Protein AF-A0A7S3C2H9-F1 (afdb_monomer_lite)

InterPro domains:
  IPR023296 Glycosyl hydrolase, five-bladed beta-propeller domain superfamily [G3DSA:2.115.10.20] (1-182)
  IPR023296 Glycosyl hydrolase, five-bladed beta-propeller domain superfamily [SSF75005] (16-181)

Structure (mmCIF, N/CA/C/O backbone):
data_AF-A0A7S3C2H9-F1
#
_entry.id   AF-A0A7S3C2H9-F1
#
loop_
_atom_site.group_PDB
_atom_site.id
_atom_site.type_symbol
_atom_site.label_atom_id
_atom_site.label_alt_id
_atom_site.label_comp_id
_atom_site.label_asym_id
_atom_site.label_entity_id
_atom_site.label_seq_id
_atom_site.pdbx_PDB_ins_code
_atom_site.Cartn_x
_atom_site.Cartn_y
_atom_site.Cartn_z
_atom_site.occupancy
_atom_site.B_iso_or_equiv
_atom_site.auth_seq_id
_atom_site.auth_comp_id
_atom_site.auth_asym_id
_atom_site.auth_atom_id
_atom_site.pdbx_PDB_model_num
ATOM 1 N N . TYR A 1 1 ? -14.685 -2.519 10.095 1.00 97.75 1 TYR A N 1
ATOM 2 C CA . TYR A 1 1 ? -14.028 -2.613 8.778 1.00 97.75 1 TYR A CA 1
ATOM 3 C C . TYR A 1 1 ? -13.702 -1.234 8.247 1.00 97.75 1 TYR A C 1
ATOM 5 O O . TYR A 1 1 ? -14.475 -0.309 8.484 1.00 97.75 1 TYR A O 1
ATOM 13 N N . PHE A 1 2 ? -12.581 -1.120 7.539 1.00 98.25 2 PHE A N 1
ATOM 14 C CA . PHE A 1 2 ? -12.176 0.070 6.795 1.00 98.25 2 PHE A CA 1
ATOM 15 C C . PHE A 1 2 ? -12.110 -0.291 5.312 1.00 98.25 2 PHE A C 1
ATOM 17 O O . PHE A 1 2 ? -11.617 -1.364 4.975 1.00 98.25 2 PHE A O 1
ATOM 24 N N . LEU A 1 3 ? -12.611 0.588 4.452 1.00 98.00 3 LEU A N 1
ATOM 25 C CA . LEU A 1 3 ? -12.501 0.481 3.002 1.00 98.00 3 LEU A CA 1
ATOM 26 C C . LEU A 1 3 ? -11.778 1.720 2.499 1.00 98.00 3 LEU A C 1
ATOM 28 O O . LEU A 1 3 ? -12.275 2.835 2.665 1.00 98.00 3 LEU A O 1
ATOM 32 N N . TYR A 1 4 ? -10.615 1.505 1.900 1.00 96.50 4 TYR A N 1
ATOM 33 C CA . TYR A 1 4 ? -9.820 2.536 1.253 1.00 96.50 4 TYR A CA 1
ATOM 34 C C . TYR A 1 4 ? -9.968 2.380 -0.251 1.00 96.50 4 TYR A C 1
ATOM 36 O O . TYR A 1 4 ? -9.993 1.262 -0.757 1.00 96.50 4 TYR A O 1
ATOM 44 N N . GLY A 1 5 ? -10.067 3.491 -0.964 1.00 93.50 5 GLY A N 1
ATOM 45 C CA . GLY A 1 5 ? -10.161 3.441 -2.412 1.00 93.50 5 GLY A CA 1
ATOM 46 C C . GLY A 1 5 ? -10.077 4.811 -3.044 1.00 93.50 5 GLY A C 1
ATOM 47 O O . GLY A 1 5 ? -10.133 5.843 -2.372 1.00 93.50 5 GLY A O 1
ATOM 48 N N . GLU A 1 6 ? -9.943 4.800 -4.358 1.00 90.56 6 GLU A N 1
ATOM 49 C CA . GLU A 1 6 ? -9.980 5.997 -5.181 1.00 90.56 6 GLU A CA 1
ATOM 50 C C . GLU A 1 6 ? -11.419 6.491 -5.319 1.00 90.56 6 GLU A C 1
ATOM 52 O O . GLU A 1 6 ? -12.343 5.731 -5.610 1.00 90.56 6 GLU A O 1
ATOM 57 N N . ALA A 1 7 ? -11.617 7.789 -5.117 1.00 86.56 7 ALA A N 1
ATOM 58 C CA . ALA A 1 7 ? -12.890 8.446 -5.348 1.00 86.56 7 ALA A CA 1
ATOM 59 C C . ALA A 1 7 ? -12.816 9.287 -6.619 1.00 86.56 7 ALA A C 1
ATOM 61 O O . ALA A 1 7 ? -12.300 10.405 -6.622 1.00 86.56 7 ALA A O 1
ATOM 62 N N . TYR A 1 8 ? -13.405 8.748 -7.681 1.00 78.62 8 TYR A N 1
ATOM 63 C CA . TYR A 1 8 ? -13.519 9.395 -8.989 1.00 78.62 8 TYR A CA 1
ATOM 64 C C . TYR A 1 8 ? -14.638 10.450 -9.051 1.00 78.62 8 TYR A C 1
ATOM 66 O O . TYR A 1 8 ? -14.707 11.252 -9.980 1.00 78.62 8 TYR A O 1
ATOM 74 N N . GLY A 1 9 ? -15.525 10.489 -8.049 1.00 73.12 9 GLY A N 1
ATOM 75 C CA . GLY A 1 9 ? -16.675 11.393 -8.049 1.00 73.12 9 GLY A CA 1
ATOM 76 C C . GLY A 1 9 ? -17.580 11.153 -9.262 1.00 73.12 9 GLY A C 1
ATOM 77 O O . GLY A 1 9 ? -17.841 10.011 -9.621 1.00 73.12 9 GLY A O 1
ATOM 78 N N . ASN A 1 10 ? -18.057 12.228 -9.894 1.00 68.00 10 ASN A N 1
ATOM 79 C CA . ASN A 1 10 ? -18.908 12.162 -11.090 1.00 68.00 10 ASN A CA 1
ATOM 80 C C . ASN A 1 10 ? -18.097 12.200 -12.404 1.00 68.00 10 ASN A C 1
ATOM 82 O O . ASN A 1 10 ? -18.530 12.799 -13.387 1.00 68.00 10 ASN A O 1
ATOM 86 N N . GLN A 1 11 ? -16.880 11.657 -12.398 1.00 62.62 11 GLN A N 1
ATOM 87 C CA . GLN A 1 11 ? -15.983 11.663 -13.555 1.00 62.62 11 GLN A CA 1
ATOM 88 C C . GLN A 1 11 ? -15.938 10.281 -14.200 1.00 62.62 11 GLN A C 1
ATOM 90 O O . GLN A 1 11 ? -16.176 9.265 -13.549 1.00 62.62 11 GLN A O 1
ATOM 95 N N . THR A 1 12 ? -15.619 10.238 -15.491 1.00 57.06 12 THR A N 1
ATOM 96 C CA . THR A 1 12 ? -15.328 8.983 -16.183 1.00 57.06 12 THR A CA 1
ATOM 97 C C . THR A 1 12 ? -14.054 8.354 -15.615 1.00 57.06 12 THR A C 1
ATOM 99 O O . THR A 1 12 ? -13.085 9.064 -15.352 1.00 57.06 12 THR A O 1
ATOM 102 N N . LEU A 1 13 ? -14.045 7.021 -15.466 1.00 55.50 13 LEU A N 1
ATOM 103 C CA . LEU A 1 13 ? -12.892 6.224 -14.999 1.00 55.50 13 LEU A CA 1
ATOM 104 C C . LEU A 1 13 ? -11.592 6.552 -15.756 1.00 55.50 13 LEU A C 1
ATOM 106 O O . LEU A 1 13 ? -10.507 6.490 -15.193 1.00 55.50 13 LEU A O 1
ATOM 110 N N . ALA A 1 14 ? -11.714 6.958 -17.021 1.00 52.66 14 ALA A N 1
ATOM 111 C CA . ALA A 1 14 ? -10.644 7.572 -17.785 1.00 52.66 14 ALA A CA 1
ATOM 112 C C . ALA A 1 14 ? -10.740 9.095 -17.639 1.00 52.66 14 ALA A C 1
ATOM 114 O O . ALA A 1 14 ? -11.588 9.735 -18.268 1.00 52.66 14 ALA A O 1
ATOM 115 N N . THR A 1 15 ? -9.881 9.693 -16.817 1.00 51.00 15 THR A N 1
ATOM 116 C CA . THR A 1 15 ? -9.599 11.122 -16.954 1.00 51.00 15 THR A CA 1
ATOM 117 C C . THR A 1 15 ? -8.638 11.265 -18.137 1.00 51.00 15 THR A C 1
ATOM 119 O O . THR A 1 15 ? -7.543 10.706 -18.098 1.00 51.00 15 THR A O 1
ATOM 122 N N . PRO A 1 16 ? -9.028 11.925 -19.243 1.00 47.22 16 PRO A N 1
ATOM 123 C CA . PRO A 1 16 ? -8.101 12.147 -20.339 1.00 47.22 16 PRO A CA 1
ATOM 124 C C . PRO A 1 16 ? -6.949 13.014 -19.832 1.00 47.22 16 PRO A C 1
ATOM 126 O O . PRO A 1 16 ? -7.155 14.022 -19.150 1.00 47.22 16 PRO A O 1
ATOM 129 N N . TYR A 1 17 ? -5.728 12.604 -20.160 1.00 46.59 17 TYR A N 1
ATOM 130 C CA . TYR A 1 17 ? -4.542 13.423 -19.959 1.00 46.59 17 TYR A CA 1
ATOM 131 C C . TYR A 1 17 ? -4.774 14.829 -20.564 1.00 46.59 17 TYR A C 1
ATOM 133 O O . TYR A 1 17 ? -5.248 14.907 -21.700 1.00 46.59 17 TYR A O 1
ATOM 141 N N . PRO A 1 18 ? -4.457 15.937 -19.863 1.00 51.22 18 PRO A N 1
ATOM 142 C CA . PRO A 1 18 ? -3.734 16.012 -18.597 1.00 51.22 18 PRO A CA 1
ATOM 143 C C . PRO A 1 18 ? -4.664 16.256 -17.389 1.00 51.22 18 PRO A C 1
ATOM 145 O O . PRO A 1 18 ? -4.859 17.389 -16.993 1.00 51.22 18 PRO A O 1
ATOM 148 N N . TRP A 1 19 ? -5.214 15.207 -16.767 1.00 55.84 19 TRP A N 1
ATOM 149 C CA . TRP A 1 19 ? -5.636 15.143 -15.348 1.00 55.84 19 TRP A CA 1
ATOM 150 C C . TRP A 1 19 ? -6.266 16.415 -14.722 1.00 55.84 19 TRP A C 1
ATOM 152 O O . TRP A 1 19 ? -5.815 16.900 -13.686 1.00 55.84 19 TRP A O 1
ATOM 162 N N . HIS A 1 20 ? -7.330 16.976 -15.311 1.00 51.50 20 HIS A N 1
ATOM 163 C CA . HIS A 1 20 ? -7.965 18.208 -14.791 1.00 51.50 20 HIS A CA 1
ATOM 164 C C . HIS A 1 20 ? -8.718 18.027 -13.456 1.00 51.50 20 HIS A C 1
ATOM 166 O O . HIS A 1 20 ? -9.183 19.001 -12.862 1.00 51.50 20 HIS A O 1
ATOM 172 N N . SER A 1 21 ? -8.793 16.799 -12.945 1.00 56.25 21 SER A N 1
ATOM 173 C CA . SER A 1 21 ? -9.377 16.478 -11.649 1.00 56.25 21 SER A CA 1
ATOM 174 C C . SER A 1 21 ? -8.802 15.156 -11.137 1.00 56.25 21 SER A C 1
ATOM 176 O O . SER A 1 21 ? -9.181 14.071 -11.556 1.00 56.25 21 SER A O 1
ATOM 178 N N . TRP A 1 22 ? -7.812 15.277 -10.264 1.00 67.50 22 TRP A N 1
ATOM 179 C CA . TRP A 1 22 ? -6.983 14.192 -9.750 1.00 67.50 22 TRP A CA 1
ATOM 180 C C . TRP A 1 22 ? -7.829 13.275 -8.843 1.00 67.50 22 TRP A C 1
ATOM 182 O O . TRP A 1 22 ? -8.401 13.799 -7.877 1.00 67.50 22 TRP A O 1
ATOM 192 N N . PRO A 1 23 ? -7.954 11.952 -9.099 1.00 75.75 23 PRO A N 1
ATOM 193 C CA . PRO A 1 23 ? -8.598 11.067 -8.141 1.00 75.75 23 PRO A CA 1
ATOM 194 C C . PRO A 1 23 ? -7.854 11.141 -6.807 1.00 75.75 23 PRO A C 1
ATOM 196 O O . PRO A 1 23 ? -6.623 11.144 -6.723 1.00 75.75 23 PRO A O 1
ATOM 199 N N . ARG A 1 24 ? -8.648 11.292 -5.752 1.00 86.00 24 ARG A N 1
ATOM 200 C CA . ARG A 1 24 ? -8.206 11.365 -4.360 1.00 86.00 24 ARG A CA 1
ATOM 201 C C . ARG A 1 24 ? -8.594 10.074 -3.668 1.00 86.00 24 ARG A C 1
ATOM 203 O O . ARG A 1 24 ? -9.543 9.407 -4.081 1.00 86.00 24 ARG A O 1
ATOM 210 N N . LEU A 1 25 ? -7.932 9.763 -2.563 1.00 92.56 25 LEU A N 1
ATOM 211 C CA . LEU A 1 25 ? -8.349 8.640 -1.738 1.00 92.56 25 LEU A CA 1
ATOM 212 C C . LEU A 1 25 ? -9.565 9.012 -0.887 1.00 92.56 25 LEU A C 1
ATOM 214 O O . LEU A 1 25 ? -9.740 10.160 -0.463 1.00 92.56 25 LEU A O 1
ATOM 218 N N . LYS A 1 26 ? -10.387 8.012 -0.585 1.00 95.44 26 LYS A N 1
ATOM 219 C CA . LYS A 1 26 ? -11.385 8.058 0.479 1.00 95.44 26 LYS A CA 1
ATOM 220 C C . LYS A 1 26 ? -11.247 6.850 1.379 1.00 95.44 26 LYS A C 1
ATOM 222 O O . LYS A 1 26 ? -10.845 5.773 0.945 1.00 95.44 26 LYS A O 1
ATOM 227 N N . VAL A 1 27 ? -11.618 7.055 2.635 1.00 98.19 27 VAL A N 1
ATOM 228 C CA . VAL A 1 27 ? -11.785 5.992 3.618 1.00 98.19 27 VAL A CA 1
ATOM 229 C C . VAL A 1 27 ? -13.239 5.940 4.071 1.00 98.19 27 VAL A C 1
ATOM 231 O O . VAL A 1 27 ? -13.860 6.961 4.375 1.00 98.19 27 VAL A O 1
ATOM 234 N N . TYR A 1 28 ? -13.780 4.731 4.129 1.00 98.38 28 TYR A N 1
ATOM 235 C CA . TYR A 1 28 ? -15.102 4.431 4.654 1.00 98.38 28 TYR A CA 1
ATOM 236 C C . TYR A 1 28 ? -14.979 3.445 5.809 1.00 98.38 28 TYR A C 1
ATOM 238 O O . TYR A 1 28 ? -14.083 2.604 5.826 1.00 98.38 28 TYR A O 1
ATOM 246 N N . THR A 1 29 ? -15.903 3.511 6.763 1.00 98.56 29 THR A N 1
ATOM 247 C CA . THR A 1 29 ? -16.001 2.517 7.840 1.00 98.56 29 THR A CA 1
ATOM 248 C C . THR A 1 29 ? -17.353 1.839 7.830 1.00 98.56 29 THR A C 1
ATOM 250 O O . THR A 1 29 ? -18.368 2.510 7.642 1.00 98.56 29 THR A O 1
ATOM 253 N N . SER A 1 30 ? -17.363 0.548 8.128 1.00 98.50 30 SER A N 1
ATOM 254 C CA . SER A 1 30 ? -18.572 -0.254 8.291 1.00 98.50 30 SER A CA 1
ATOM 255 C C . SER A 1 30 ? -18.381 -1.264 9.424 1.00 98.50 30 SER A C 1
ATOM 257 O O . SER A 1 30 ? -17.260 -1.725 9.662 1.00 98.50 30 SER A O 1
ATOM 259 N N . SER A 1 31 ? -19.455 -1.611 10.130 1.00 98.31 31 SER A N 1
ATOM 260 C CA . SER A 1 31 ? -19.485 -2.717 11.097 1.00 98.31 31 SER A CA 1
ATOM 261 C C . SER A 1 31 ? -19.908 -4.051 10.478 1.00 98.31 31 SER A C 1
ATOM 263 O O . SER A 1 31 ? -19.754 -5.075 11.130 1.00 98.31 31 SER A O 1
ATOM 265 N N . ASP A 1 32 ? -20.429 -4.049 9.250 1.00 98.12 32 ASP A N 1
ATOM 266 C CA . ASP A 1 32 ? -21.093 -5.198 8.618 1.00 98.12 32 ASP A CA 1
ATOM 267 C C . ASP A 1 32 ? -20.670 -5.448 7.158 1.00 98.12 32 ASP A C 1
ATOM 269 O O . ASP A 1 32 ? -21.229 -6.324 6.508 1.00 98.12 32 ASP A O 1
ATOM 273 N N . LEU A 1 33 ? -19.690 -4.692 6.644 1.00 98.06 33 LEU A N 1
ATOM 274 C CA . LEU A 1 33 ? -19.227 -4.689 5.245 1.00 98.06 33 LEU A CA 1
ATOM 275 C C . LEU A 1 33 ? -20.268 -4.225 4.208 1.00 98.06 33 LEU A C 1
ATOM 277 O O . LEU A 1 33 ? -19.979 -4.239 3.012 1.00 98.06 33 LEU A O 1
ATOM 281 N N . VAL A 1 34 ? -21.439 -3.753 4.641 1.00 97.94 34 VAL A N 1
ATOM 282 C CA . VAL A 1 34 ? -22.546 -3.348 3.760 1.00 97.94 34 VAL A CA 1
ATOM 283 C C . VAL A 1 34 ? -22.874 -1.869 3.937 1.00 97.94 34 VAL A C 1
ATOM 285 O O . VAL A 1 34 ? -22.917 -1.114 2.967 1.00 97.94 34 VAL A O 1
ATOM 288 N N . ASN A 1 35 ? -23.073 -1.429 5.177 1.00 98.12 35 ASN A N 1
ATOM 289 C CA . ASN A 1 35 ? -23.434 -0.059 5.511 1.00 98.12 35 ASN A CA 1
ATOM 290 C C . ASN A 1 35 ? -22.170 0.767 5.767 1.00 98.12 35 ASN A C 1
ATOM 292 O O . ASN A 1 35 ? -21.532 0.657 6.817 1.00 98.12 35 ASN A O 1
ATOM 296 N N . TRP A 1 36 ? -21.798 1.597 4.791 1.00 98.38 36 TRP A N 1
ATOM 297 C CA . TRP A 1 36 ? -20.549 2.358 4.795 1.00 98.38 36 TRP A CA 1
ATOM 298 C C . TRP A 1 36 ? -20.761 3.832 5.150 1.00 98.38 36 TRP A C 1
ATOM 300 O O . TRP A 1 36 ? -21.541 4.542 4.522 1.00 98.38 36 TRP A O 1
ATOM 310 N N . THR A 1 37 ? -20.000 4.320 6.130 1.00 98.44 37 THR A N 1
ATOM 311 C CA . THR A 1 37 ? -19.906 5.748 6.469 1.00 98.44 37 THR A CA 1
ATOM 312 C C . THR A 1 37 ? -18.615 6.322 5.902 1.00 98.44 37 THR A C 1
ATOM 314 O O . THR A 1 37 ? -17.533 5.862 6.269 1.00 98.44 37 THR A O 1
ATOM 317 N N . CYS A 1 38 ? -18.712 7.340 5.045 1.00 97.62 38 CYS A N 1
ATOM 318 C CA . CYS A 1 38 ? -17.545 8.069 4.546 1.00 97.62 38 CYS A CA 1
ATOM 319 C C . CYS A 1 38 ? -16.864 8.827 5.693 1.00 97.62 38 CYS A C 1
ATOM 321 O O . CYS A 1 38 ? -17.514 9.587 6.411 1.00 97.62 38 CYS A O 1
ATOM 323 N N . ARG A 1 39 ? -15.556 8.627 5.861 1.00 98.19 39 ARG A N 1
ATOM 324 C CA . ARG A 1 39 ? -14.728 9.313 6.866 1.00 98.19 39 ARG A CA 1
ATOM 325 C C . ARG A 1 39 ? -13.873 10.435 6.283 1.00 98.19 39 ARG A C 1
ATOM 327 O O . ARG A 1 39 ? -13.283 11.189 7.044 1.00 98.19 39 ARG A O 1
ATOM 334 N N . GLY A 1 40 ? -13.865 10.590 4.961 1.00 95.25 40 GLY A N 1
ATOM 335 C CA . GLY A 1 40 ? -13.168 11.673 4.275 1.00 95.25 40 GLY A CA 1
ATOM 336 C C . GLY A 1 40 ? -11.921 11.208 3.533 1.00 95.25 40 GLY A C 1
ATOM 337 O O . GLY A 1 40 ? -11.808 10.048 3.142 1.00 95.25 40 GLY A O 1
ATOM 338 N N . ASP A 1 41 ? -11.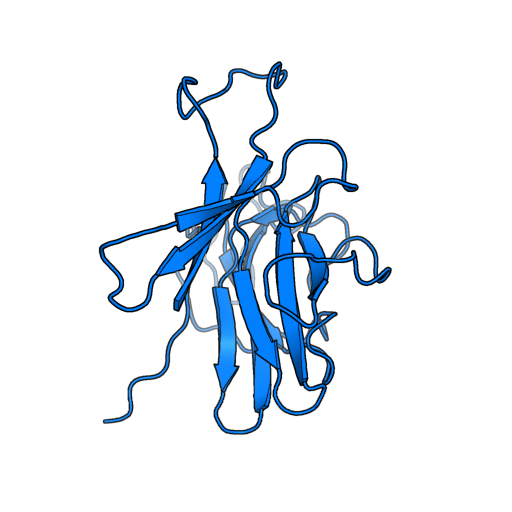040 12.166 3.258 1.00 95.19 41 ASP A N 1
ATOM 339 C CA . ASP A 1 41 ? -9.762 11.947 2.583 1.00 95.19 41 ASP A CA 1
ATOM 340 C C . ASP A 1 41 ? -8.690 11.567 3.619 1.00 95.19 41 ASP A C 1
ATOM 342 O O . ASP A 1 41 ? -8.487 12.347 4.553 1.00 95.19 41 ASP A O 1
ATOM 346 N N . PRO A 1 42 ? -8.030 10.400 3.498 1.00 97.50 42 PRO A N 1
ATOM 347 C CA . PRO A 1 42 ? -7.043 9.964 4.477 1.00 97.50 42 PRO A CA 1
ATOM 348 C C . PRO A 1 42 ? -5.697 10.698 4.386 1.00 97.50 42 PRO A C 1
ATOM 350 O O . PRO A 1 42 ? -4.941 10.667 5.355 1.00 97.50 42 PRO A O 1
ATOM 353 N N . LEU A 1 43 ? -5.382 11.357 3.263 1.00 96.06 43 LEU A N 1
ATOM 354 C CA . LEU A 1 43 ? -4.090 12.012 2.997 1.00 96.06 43 LEU A CA 1
ATOM 355 C C . LEU A 1 43 ? -4.266 13.431 2.407 1.00 96.06 43 LEU A C 1
ATOM 357 O O . LEU A 1 43 ? -3.680 13.742 1.365 1.00 96.06 43 LEU A O 1
ATOM 361 N N . PRO A 1 44 ? -5.039 14.339 3.041 1.00 93.44 44 PRO A N 1
ATOM 362 C CA . PRO A 1 44 ? -5.412 15.642 2.468 1.00 93.44 44 PRO A CA 1
ATOM 363 C C . PRO A 1 44 ? -4.224 16.580 2.196 1.00 93.44 44 PRO A C 1
ATOM 365 O O . PRO A 1 44 ? -4.356 17.533 1.434 1.00 93.44 44 PRO A O 1
ATOM 368 N N . MET A 1 45 ? -3.073 16.329 2.823 1.00 93.31 45 MET A N 1
ATOM 369 C CA . MET A 1 45 ? -1.850 17.125 2.685 1.00 93.31 45 MET A CA 1
ATOM 370 C C . MET A 1 45 ? -0.997 16.762 1.464 1.00 93.31 45 MET A C 1
ATOM 372 O O . MET A 1 45 ? -0.164 17.567 1.054 1.00 93.31 45 MET A O 1
ATOM 376 N N . VAL A 1 46 ? -1.156 15.559 0.902 1.00 90.75 46 VAL A N 1
ATOM 377 C CA . VAL A 1 46 ? -0.416 15.141 -0.297 1.00 90.75 46 VAL A CA 1
ATOM 378 C C . VAL A 1 46 ? -1.143 15.709 -1.506 1.00 90.75 46 VAL A C 1
ATOM 380 O O . VAL A 1 46 ? -2.344 15.505 -1.632 1.00 90.75 46 VAL A O 1
ATOM 383 N N . SER A 1 47 ? -0.460 16.441 -2.381 1.00 86.69 47 SER A N 1
ATOM 384 C CA . SER A 1 47 ? -1.067 17.001 -3.593 1.00 86.69 47 SER A CA 1
ATOM 385 C C . SER A 1 47 ? -1.053 16.001 -4.755 1.00 86.69 47 SER A C 1
ATOM 387 O O . SER A 1 47 ? -0.289 15.041 -4.759 1.00 86.69 47 SER A O 1
ATOM 389 N N . GLY A 1 48 ? -1.893 16.243 -5.764 1.00 83.31 48 GLY A N 1
ATOM 390 C CA . GLY A 1 48 ? -1.957 15.413 -6.967 1.00 83.31 48 GLY A CA 1
ATOM 391 C C . GLY A 1 48 ? -2.839 14.167 -6.833 1.00 83.31 48 GLY A C 1
ATOM 392 O O . GLY A 1 48 ? -3.676 14.062 -5.930 1.00 83.31 48 GLY A O 1
ATOM 393 N N . THR A 1 49 ? -2.667 13.262 -7.797 1.00 84.62 49 THR A N 1
ATOM 394 C CA . THR A 1 49 ? -3.434 12.019 -7.970 1.00 84.62 49 THR A CA 1
ATOM 395 C C . THR A 1 49 ? -2.869 10.999 -7.017 1.00 84.62 49 THR A C 1
ATOM 397 O O . THR A 1 49 ? -1.658 10.783 -6.993 1.00 84.62 49 THR A O 1
ATOM 400 N N . LEU A 1 50 ? -3.767 10.372 -6.267 1.00 88.88 50 LEU A N 1
ATOM 401 C CA . LEU A 1 50 ? -3.452 9.255 -5.401 1.00 88.88 50 LEU A CA 1
ATOM 402 C C . LEU A 1 50 ? -4.195 8.018 -5.892 1.00 88.88 50 LEU A C 1
ATOM 404 O O . LEU A 1 50 ? -5.373 8.120 -6.231 1.00 88.88 50 LEU A O 1
ATOM 408 N N . TRP A 1 51 ? -3.525 6.868 -5.909 1.00 87.88 51 TRP A N 1
ATOM 409 C CA . TRP A 1 51 ? -4.104 5.627 -6.427 1.00 87.88 51 TRP A CA 1
ATOM 410 C C . TRP A 1 51 ? -3.686 4.383 -5.637 1.00 87.88 51 TRP A C 1
ATOM 412 O O . TRP A 1 51 ? -2.701 4.403 -4.897 1.00 87.88 51 TRP A O 1
ATOM 422 N N . ILE A 1 52 ? -4.486 3.323 -5.779 1.00 89.62 52 ILE A N 1
ATOM 423 C CA . ILE A 1 52 ? -4.296 1.951 -5.289 1.00 89.62 52 ILE A CA 1
ATOM 424 C C . ILE A 1 52 ? -3.849 1.906 -3.809 1.00 89.62 52 ILE A C 1
ATOM 426 O O . ILE A 1 52 ? -2.788 1.372 -3.476 1.00 89.62 52 ILE A O 1
ATOM 430 N N . PRO A 1 53 ? -4.630 2.484 -2.871 1.00 93.75 53 PRO A N 1
ATOM 431 C CA . PRO A 1 53 ? -4.258 2.455 -1.465 1.00 93.75 53 PRO A CA 1
ATOM 432 C C . PRO A 1 53 ? -4.390 1.045 -0.887 1.00 93.75 53 PRO A C 1
ATOM 434 O O . PRO A 1 53 ? -5.458 0.437 -0.933 1.00 93.75 53 PRO A O 1
ATOM 437 N N . ASN A 1 54 ? -3.327 0.566 -0.253 1.00 95.31 54 ASN A N 1
ATOM 438 C CA . ASN A 1 54 ? -3.312 -0.690 0.488 1.00 95.31 54 ASN A CA 1
ATOM 439 C C . ASN A 1 54 ? -2.927 -0.423 1.932 1.00 95.31 54 ASN A C 1
ATOM 441 O O . ASN A 1 54 ? -1.916 0.224 2.189 1.00 95.31 54 ASN A O 1
ATOM 445 N N . VAL A 1 55 ? -3.736 -0.905 2.877 1.00 96.50 55 VAL A N 1
ATOM 446 C CA . VAL A 1 55 ? -3.567 -0.601 4.300 1.00 96.50 55 VAL A CA 1
ATOM 447 C C . VAL A 1 55 ? -3.538 -1.875 5.124 1.00 96.50 55 VAL A C 1
ATOM 449 O O . VAL A 1 55 ? -4.434 -2.707 5.007 1.00 96.50 55 VAL A O 1
ATOM 452 N N . ILE A 1 56 ? -2.560 -1.980 6.023 1.00 96.31 56 ILE A N 1
ATOM 453 C CA . ILE A 1 56 ? -2.504 -3.032 7.040 1.00 96.31 56 ILE A CA 1
ATOM 454 C C . ILE A 1 56 ? -2.340 -2.437 8.435 1.00 96.31 56 ILE A C 1
ATOM 456 O O . ILE A 1 56 ? -1.718 -1.389 8.605 1.00 96.31 56 ILE A O 1
ATOM 460 N N . TYR A 1 57 ? -2.885 -3.104 9.451 1.00 96.06 57 TYR A N 1
ATOM 461 C CA . TYR A 1 57 ? -2.570 -2.782 10.839 1.00 96.06 57 TYR A CA 1
ATOM 462 C C . TYR A 1 57 ? -1.319 -3.547 11.271 1.00 96.06 57 TYR A C 1
ATOM 464 O O . TYR A 1 57 ? -1.317 -4.774 11.326 1.00 96.06 57 TYR A O 1
ATOM 472 N N . HIS A 1 58 ? -0.257 -2.821 11.601 1.00 95.12 58 HIS A N 1
ATOM 473 C CA . HIS A 1 58 ? 0.994 -3.395 12.065 1.00 95.12 58 HIS A CA 1
ATOM 474 C C . HIS A 1 58 ? 1.007 -3.467 13.597 1.00 95.12 58 HIS A C 1
ATOM 476 O O . HIS A 1 58 ? 1.206 -2.465 14.290 1.00 95.12 58 HIS A O 1
ATOM 482 N N . ALA A 1 59 ? 0.791 -4.669 14.138 1.00 92.31 59 ALA A N 1
ATOM 483 C CA . ALA A 1 59 ? 0.628 -4.886 15.576 1.00 92.31 59 ALA A CA 1
ATOM 484 C C . ALA A 1 59 ? 1.863 -4.484 16.403 1.00 92.31 59 ALA A C 1
ATOM 486 O O . ALA A 1 59 ? 1.708 -3.924 17.491 1.00 92.31 59 ALA A O 1
ATOM 487 N N . ALA A 1 60 ? 3.077 -4.704 15.883 1.00 91.88 60 ALA A N 1
ATOM 488 C CA . ALA A 1 60 ? 4.317 -4.396 16.597 1.00 91.88 60 ALA A CA 1
ATOM 489 C C . ALA A 1 60 ? 4.478 -2.892 16.873 1.00 91.88 60 ALA A C 1
ATOM 491 O O . ALA A 1 60 ? 4.905 -2.502 17.959 1.00 91.88 60 ALA A O 1
ATOM 492 N N . THR A 1 61 ? 4.092 -2.036 15.920 1.00 92.88 61 THR A N 1
ATOM 493 C CA . THR A 1 61 ? 4.157 -0.573 16.082 1.00 92.88 61 THR A CA 1
ATOM 494 C C . THR A 1 61 ? 2.831 0.046 16.518 1.00 92.88 61 THR A C 1
ATOM 496 O O . THR A 1 61 ? 2.807 1.226 16.872 1.00 92.88 61 THR A O 1
ATOM 499 N N . ARG A 1 62 ? 1.742 -0.736 16.519 1.00 95.69 62 ARG A N 1
ATOM 500 C CA . ARG A 1 62 ? 0.356 -0.305 16.770 1.00 95.69 62 ARG A CA 1
ATOM 501 C C . ARG A 1 62 ? -0.102 0.809 15.831 1.00 95.69 62 ARG A C 1
ATOM 503 O O . ARG A 1 62 ? -0.812 1.725 16.247 1.00 95.69 62 ARG A O 1
ATOM 510 N N . ARG A 1 63 ? 0.320 0.746 14.570 1.00 97.38 63 ARG A N 1
ATOM 511 C CA . ARG A 1 63 ? -0.028 1.734 13.542 1.00 97.38 63 ARG A CA 1
ATOM 512 C C . ARG A 1 63 ? -0.636 1.057 12.332 1.00 97.38 63 ARG A C 1
ATOM 514 O O . ARG A 1 63 ? -0.259 -0.054 11.980 1.00 97.38 63 ARG A O 1
ATOM 521 N N . PHE A 1 64 ? -1.533 1.763 11.666 1.00 98.25 64 PHE A N 1
ATOM 522 C CA . PHE A 1 64 ? -1.906 1.456 10.298 1.00 98.25 64 PHE A CA 1
ATOM 523 C C . PHE A 1 64 ? -0.797 1.938 9.370 1.00 98.25 64 PHE A C 1
ATOM 525 O O . PHE A 1 64 ? -0.314 3.061 9.522 1.00 98.25 64 PHE A O 1
ATOM 532 N N . ILE A 1 65 ? -0.411 1.095 8.422 1.00 97.56 65 ILE A N 1
ATOM 533 C CA . ILE A 1 65 ? 0.575 1.380 7.386 1.00 97.56 65 ILE A CA 1
ATOM 534 C C . ILE A 1 65 ? -0.163 1.377 6.056 1.00 97.56 65 ILE A C 1
ATOM 536 O O . ILE A 1 65 ? -0.804 0.383 5.727 1.00 97.56 65 ILE A O 1
ATOM 540 N N . MET A 1 66 ? -0.087 2.482 5.320 1.00 97.06 66 MET A N 1
ATOM 541 C CA . MET A 1 66 ? -0.640 2.616 3.976 1.00 97.06 66 MET A CA 1
ATOM 542 C C . MET A 1 66 ? 0.493 2.648 2.960 1.00 97.06 66 MET A C 1
ATOM 544 O O . MET A 1 66 ? 1.432 3.418 3.134 1.00 97.06 66 MET A O 1
ATOM 548 N N . TRP A 1 67 ? 0.367 1.873 1.891 1.00 95.12 67 TRP A N 1
ATOM 549 C CA . TRP A 1 67 ? 1.108 2.043 0.644 1.00 95.12 67 TRP A CA 1
ATOM 550 C C . TRP A 1 67 ? 0.162 2.608 -0.411 1.00 95.12 67 TRP A C 1
ATOM 552 O O . TRP A 1 67 ? -0.997 2.201 -0.472 1.00 95.12 67 TRP A O 1
ATOM 562 N N . PHE A 1 68 ? 0.625 3.579 -1.192 1.00 93.19 68 PHE A N 1
ATOM 563 C CA . PHE A 1 68 ? -0.195 4.271 -2.187 1.00 93.19 68 PHE A CA 1
ATOM 564 C C . PHE A 1 68 ? 0.666 4.834 -3.323 1.00 93.19 68 PHE A C 1
ATOM 566 O O . PHE A 1 68 ? 1.854 5.111 -3.138 1.00 93.19 68 PHE A O 1
ATOM 573 N N . GLY A 1 69 ? 0.061 5.043 -4.490 1.00 89.62 69 GLY A N 1
ATOM 574 C CA . GLY A 1 69 ? 0.679 5.731 -5.620 1.00 89.62 69 GLY A CA 1
ATOM 575 C C . GLY A 1 69 ? 0.501 7.251 -5.550 1.00 89.62 69 GLY A C 1
ATOM 576 O O . GLY A 1 69 ? -0.568 7.732 -5.187 1.00 89.62 69 GLY A O 1
ATOM 577 N N . SER A 1 70 ? 1.555 8.004 -5.877 1.00 87.62 70 SER A N 1
ATOM 578 C CA . SER A 1 70 ? 1.611 9.474 -5.934 1.00 87.62 70 SER A CA 1
ATOM 579 C C . SER A 1 70 ? 2.805 9.949 -6.785 1.00 87.62 70 SER A C 1
ATOM 581 O O . SER A 1 70 ? 3.800 10.466 -6.270 1.00 87.62 70 SER A O 1
ATOM 583 N N . GLY A 1 71 ? 2.739 9.751 -8.103 1.00 80.00 71 GLY A N 1
ATOM 584 C CA . GLY A 1 71 ? 3.882 9.958 -9.013 1.00 80.00 71 GLY A CA 1
ATOM 585 C C . GLY A 1 71 ? 4.991 8.910 -8.835 1.00 80.00 71 GLY A C 1
ATOM 586 O O . GLY A 1 71 ? 6.163 9.194 -9.067 1.00 80.00 71 GLY A O 1
ATOM 587 N N . GLY A 1 72 ? 4.612 7.724 -8.359 1.00 82.44 72 GLY A N 1
ATOM 588 C CA . GLY A 1 72 ? 5.488 6.698 -7.797 1.00 82.44 72 GLY A CA 1
ATOM 589 C C . GLY A 1 72 ? 4.935 6.222 -6.453 1.00 82.44 72 GLY A C 1
ATOM 590 O O . GLY A 1 72 ? 4.085 6.882 -5.859 1.00 82.44 72 GLY A O 1
ATOM 591 N N . TRP A 1 73 ? 5.385 5.070 -5.975 1.00 87.50 73 TRP A N 1
ATOM 592 C CA . TRP A 1 73 ? 4.872 4.485 -4.734 1.00 87.50 73 TRP A CA 1
ATOM 593 C C . TRP A 1 73 ? 5.445 5.164 -3.494 1.00 87.50 73 TRP A C 1
ATOM 595 O O . TRP A 1 73 ? 6.626 5.506 -3.454 1.00 87.50 73 TRP A O 1
ATOM 605 N N . GLN A 1 74 ? 4.614 5.343 -2.472 1.00 92.12 74 GLN A N 1
ATOM 606 C CA . GLN A 1 74 ? 4.978 5.932 -1.186 1.00 92.12 74 GLN A CA 1
ATOM 607 C C . GLN A 1 74 ? 4.267 5.209 -0.040 1.00 92.12 74 GLN A C 1
ATOM 609 O O . GLN A 1 74 ? 3.314 4.457 -0.251 1.00 92.12 74 GLN A O 1
ATOM 614 N N . SER A 1 75 ? 4.731 5.457 1.187 1.00 95.06 75 SER A N 1
ATOM 615 C CA . SER A 1 75 ? 4.129 4.918 2.404 1.00 95.06 75 SER A CA 1
ATOM 616 C C . SER A 1 75 ? 3.694 6.016 3.378 1.00 95.06 75 SER A C 1
ATOM 618 O O . SER A 1 75 ? 4.251 7.116 3.414 1.00 95.06 75 SER A O 1
ATOM 620 N N . ALA A 1 76 ? 2.677 5.724 4.182 1.00 97.25 76 ALA A N 1
ATOM 621 C CA . ALA A 1 76 ? 2.147 6.602 5.218 1.00 97.25 76 ALA A CA 1
ATOM 622 C C . ALA A 1 76 ? 1.721 5.805 6.455 1.00 97.25 76 ALA A C 1
ATOM 624 O O . ALA A 1 76 ? 1.477 4.601 6.385 1.00 97.25 76 ALA A O 1
ATOM 625 N N . VAL A 1 77 ? 1.611 6.487 7.595 1.00 98.31 77 VAL A N 1
ATOM 626 C CA . VAL A 1 77 ? 1.226 5.881 8.875 1.00 98.31 77 VAL A CA 1
ATOM 627 C C . VAL A 1 77 ? 0.031 6.581 9.503 1.00 98.31 77 VAL A C 1
ATOM 629 O O . VAL A 1 77 ? -0.135 7.789 9.357 1.00 98.31 77 VAL A O 1
ATOM 632 N N . SER A 1 78 ? -0.771 5.832 10.254 1.00 98.56 78 SER A N 1
ATOM 633 C CA . SER A 1 78 ? -1.899 6.351 11.029 1.00 98.56 78 SER A CA 1
ATOM 634 C C . SER A 1 78 ? -2.052 5.603 12.353 1.00 98.56 78 SER A C 1
ATOM 636 O O . SER A 1 78 ? -1.688 4.433 12.468 1.00 98.56 78 SER A O 1
ATOM 638 N N . THR A 1 79 ? -2.598 6.267 13.370 1.00 98.19 79 THR A N 1
ATOM 639 C CA . THR 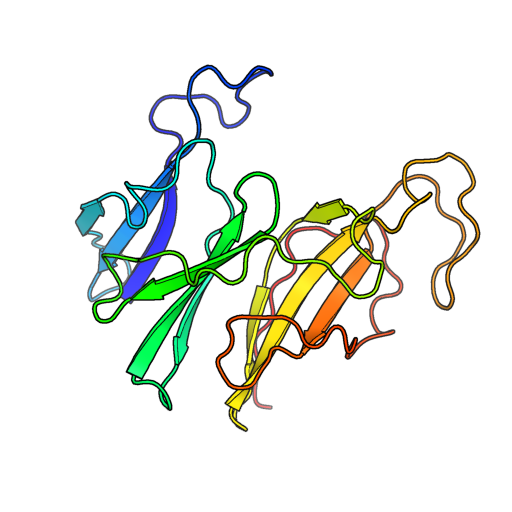A 1 79 ? -2.980 5.641 14.647 1.00 98.19 79 THR A CA 1
ATOM 640 C C . THR A 1 79 ? -4.460 5.267 14.716 1.00 98.19 79 THR A C 1
ATOM 642 O O . THR A 1 79 ? -4.834 4.480 15.579 1.00 98.19 79 THR A O 1
ATOM 645 N N . ASP A 1 80 ? -5.304 5.814 13.838 1.00 98.06 80 ASP A N 1
ATOM 646 C CA . ASP A 1 80 ? -6.762 5.620 13.854 1.00 98.06 80 ASP A CA 1
ATOM 647 C C . ASP A 1 80 ? -7.315 4.963 12.579 1.00 98.06 80 ASP A C 1
ATOM 649 O O . ASP A 1 80 ? -8.496 4.624 12.519 1.00 98.06 80 ASP A O 1
ATOM 653 N N . GLY A 1 81 ? -6.466 4.768 11.566 1.00 97.94 81 GLY A N 1
ATOM 654 C CA . GLY A 1 81 ? -6.849 4.189 10.282 1.00 97.94 81 GLY A CA 1
ATOM 655 C C . GLY A 1 81 ? -7.675 5.140 9.417 1.00 97.94 81 GLY A C 1
ATOM 656 O O . GLY A 1 81 ? -8.174 4.726 8.374 1.00 97.94 81 GLY A O 1
ATOM 657 N N . ILE A 1 82 ? -7.829 6.404 9.812 1.00 98.50 82 ILE A N 1
ATOM 658 C CA . ILE A 1 82 ? -8.584 7.422 9.077 1.00 98.50 82 ILE A CA 1
ATOM 659 C C . ILE A 1 82 ? -7.638 8.512 8.593 1.00 98.50 82 ILE A C 1
ATOM 661 O O . ILE A 1 82 ? -7.642 8.825 7.409 1.00 98.50 82 ILE A O 1
ATOM 665 N N . HIS A 1 83 ? -6.813 9.060 9.483 1.00 98.12 83 HIS A N 1
ATOM 666 C CA . HIS A 1 83 ? -5.927 10.181 9.190 1.00 98.12 83 HIS A CA 1
ATOM 667 C C . HIS A 1 83 ? -4.489 9.683 9.086 1.00 98.12 83 HIS A C 1
ATOM 669 O O . HIS A 1 83 ? -3.915 9.222 10.077 1.00 98.12 83 HIS A O 1
ATOM 675 N N . PHE A 1 84 ? -3.911 9.757 7.890 1.00 98.44 84 PHE A N 1
ATOM 676 C CA . PHE A 1 84 ? -2.557 9.297 7.615 1.00 98.44 84 PHE A CA 1
ATOM 677 C C . PHE A 1 84 ? -1.588 10.465 7.453 1.00 98.44 84 PHE A C 1
ATOM 679 O O . PHE A 1 84 ? -1.945 11.546 6.987 1.00 98.44 84 PHE A O 1
ATOM 686 N N . THR A 1 85 ? -0.330 10.206 7.796 1.00 97.75 85 THR A N 1
ATOM 687 C CA . THR A 1 85 ? 0.799 11.109 7.569 1.00 97.75 85 THR A CA 1
ATOM 688 C C . THR A 1 85 ? 1.848 10.374 6.738 1.00 97.75 85 THR A C 1
ATOM 690 O O . THR A 1 85 ? 2.212 9.255 7.119 1.00 97.75 85 THR A O 1
ATOM 693 N N . PRO A 1 86 ? 2.358 10.956 5.633 1.00 96.56 86 PRO A N 1
ATOM 694 C CA . PRO A 1 86 ? 3.456 10.369 4.869 1.00 96.56 86 PRO A CA 1
ATOM 695 C C . PRO A 1 86 ? 4.635 9.994 5.767 1.00 96.56 86 PRO A C 1
ATOM 697 O O . PRO A 1 86 ? 4.997 10.735 6.680 1.00 96.56 86 PRO A O 1
ATOM 700 N N . SER A 1 87 ? 5.239 8.839 5.507 1.00 95.25 87 SER A N 1
ATOM 701 C CA . SER A 1 87 ? 6.295 8.276 6.354 1.00 95.25 87 SER A CA 1
ATOM 702 C C . SER A 1 87 ? 7.621 9.041 6.271 1.00 95.25 87 SER A C 1
ATOM 704 O O . SER A 1 87 ? 8.446 8.946 7.174 1.00 95.25 87 SER A O 1
ATOM 706 N N . GLY A 1 88 ? 7.830 9.803 5.192 1.00 89.75 88 GLY A N 1
ATOM 707 C CA . GLY A 1 88 ? 9.066 10.543 4.930 1.00 89.75 88 GLY A CA 1
ATOM 708 C C . GLY A 1 88 ? 10.162 9.731 4.229 1.00 89.75 88 GLY A C 1
ATOM 709 O O . GLY A 1 88 ? 11.211 10.289 3.926 1.00 89.75 88 GLY A O 1
ATOM 710 N N . HIS A 1 89 ? 9.926 8.452 3.908 1.00 88.38 89 HIS A N 1
ATOM 711 C CA . HIS A 1 89 ? 10.906 7.607 3.203 1.00 88.38 89 HIS A CA 1
ATOM 712 C C . HIS A 1 89 ? 11.056 7.920 1.703 1.00 88.38 89 HIS A C 1
ATOM 714 O O . HIS A 1 89 ? 11.974 7.415 1.059 1.00 88.38 89 HIS A O 1
ATOM 720 N N . GLY A 1 90 ? 10.197 8.781 1.153 1.00 85.50 90 GLY A N 1
ATOM 721 C CA . GLY A 1 90 ? 10.230 9.172 -0.254 1.00 85.50 90 GLY A CA 1
ATOM 722 C C . GLY A 1 90 ? 9.638 8.114 -1.186 1.00 85.50 90 GLY A C 1
ATOM 723 O O . GLY A 1 90 ? 8.835 7.279 -0.774 1.00 85.50 90 GLY A O 1
ATOM 724 N N . VAL A 1 91 ? 10.012 8.201 -2.463 1.00 86.62 91 VAL A N 1
ATOM 725 C CA . VAL A 1 91 ? 9.518 7.311 -3.519 1.00 86.62 91 VAL A CA 1
ATOM 726 C C . VAL A 1 91 ? 10.179 5.937 -3.408 1.00 86.62 91 VAL A C 1
ATOM 728 O O . VAL A 1 91 ? 11.397 5.820 -3.259 1.00 86.62 91 VAL A O 1
ATOM 731 N N . PHE A 1 92 ? 9.364 4.894 -3.497 1.00 88.88 92 PHE A N 1
ATOM 732 C CA . PHE A 1 92 ? 9.798 3.510 -3.579 1.00 88.88 92 PHE A CA 1
ATOM 733 C C . PHE A 1 92 ? 10.520 3.232 -4.900 1.00 88.88 92 PHE A C 1
ATOM 735 O O . PHE A 1 92 ? 10.085 3.638 -5.975 1.00 88.88 92 PHE A O 1
ATOM 742 N N . TYR A 1 93 ? 11.603 2.464 -4.801 1.00 88.00 93 TYR A N 1
ATOM 743 C CA . TYR A 1 93 ? 12.316 1.915 -5.945 1.00 88.00 93 TYR A CA 1
ATOM 744 C C . TYR A 1 93 ? 12.459 0.413 -5.757 1.00 88.00 93 TYR A C 1
ATOM 746 O O . TYR A 1 93 ? 13.009 -0.023 -4.735 1.00 88.00 93 TYR A O 1
ATOM 754 N N . SER A 1 94 ? 12.019 -0.345 -6.759 1.00 87.19 94 SER A N 1
ATOM 755 C CA . SER A 1 94 ? 12.194 -1.793 -6.808 1.00 87.19 94 SER A CA 1
ATOM 756 C C . SER A 1 94 ? 13.670 -2.178 -6.946 1.00 87.19 94 SER A C 1
ATOM 758 O O . SER A 1 94 ? 14.561 -1.343 -7.153 1.00 87.19 94 SER A O 1
ATOM 760 N N . ARG A 1 95 ? 13.945 -3.479 -6.890 1.00 86.00 95 ARG A N 1
ATOM 761 C CA . ARG A 1 95 ? 15.254 -4.085 -7.163 1.00 86.00 95 ARG A CA 1
ATOM 762 C C . ARG A 1 95 ? 15.828 -3.744 -8.537 1.00 86.00 95 ARG A C 1
ATOM 764 O O . ARG A 1 95 ? 17.037 -3.839 -8.721 1.00 86.00 95 ARG A O 1
ATOM 771 N N . PHE A 1 96 ? 14.986 -3.336 -9.486 1.00 81.94 96 PHE A N 1
ATOM 772 C CA . PHE A 1 96 ? 15.398 -2.923 -10.829 1.00 81.94 96 PHE A CA 1
ATOM 773 C C . PHE A 1 96 ? 15.867 -1.459 -10.893 1.00 81.94 96 PHE A C 1
ATOM 775 O O . PHE A 1 96 ? 16.336 -0.994 -11.932 1.00 81.94 96 PHE A O 1
ATOM 782 N N . GLY A 1 97 ? 15.802 -0.742 -9.767 1.00 85.19 97 GLY A N 1
ATOM 783 C CA . GLY A 1 97 ? 16.315 0.612 -9.617 1.00 85.19 97 GLY A CA 1
ATOM 784 C C . GLY A 1 97 ? 15.333 1.697 -10.055 1.00 85.19 97 GLY A C 1
ATOM 785 O O . GLY A 1 97 ? 14.217 1.435 -10.491 1.00 85.19 97 GLY A O 1
ATOM 786 N N . ALA A 1 98 ? 15.770 2.952 -9.942 1.00 84.75 98 ALA A N 1
ATOM 787 C CA . ALA A 1 98 ? 14.905 4.128 -10.075 1.00 84.75 98 ALA A CA 1
ATOM 788 C C . ALA A 1 98 ? 14.317 4.374 -11.474 1.00 84.75 98 ALA A C 1
ATOM 790 O O . ALA A 1 98 ? 13.447 5.223 -11.629 1.00 84.75 98 ALA A O 1
ATOM 791 N N . LYS A 1 99 ? 14.812 3.663 -12.491 1.00 81.19 99 LYS A N 1
ATOM 792 C CA . LYS A 1 99 ? 14.308 3.751 -13.866 1.00 81.19 99 LYS A CA 1
ATOM 793 C C . LYS A 1 99 ? 13.188 2.752 -14.160 1.00 81.19 99 LYS A C 1
ATOM 795 O O . LYS A 1 99 ? 12.609 2.829 -15.234 1.00 81.19 99 LYS A O 1
ATOM 800 N N . ALA A 1 100 ? 12.934 1.800 -13.263 1.00 81.69 100 ALA A N 1
ATOM 801 C CA . ALA A 1 100 ? 11.871 0.829 -13.458 1.00 81.69 100 ALA A CA 1
ATOM 802 C C . ALA A 1 100 ? 10.508 1.475 -13.195 1.00 81.69 100 ALA A C 1
ATOM 804 O O . ALA A 1 100 ? 10.323 2.132 -12.168 1.00 81.69 100 ALA A O 1
ATOM 805 N N . GLY A 1 101 ? 9.555 1.249 -14.096 1.00 81.25 101 GLY A N 1
ATOM 806 C CA . GLY A 1 101 ? 8.149 1.501 -13.806 1.00 81.25 101 GLY A CA 1
ATOM 807 C C . GLY A 1 101 ? 7.640 0.493 -12.777 1.00 81.25 101 GLY A C 1
ATOM 808 O O . GLY A 1 101 ? 8.119 -0.641 -12.710 1.00 81.25 101 GLY A O 1
ATOM 809 N N . THR A 1 102 ? 6.687 0.909 -11.953 1.00 83.19 102 THR A N 1
ATOM 810 C CA . THR A 1 102 ? 6.081 0.059 -10.921 1.00 83.19 102 THR A CA 1
ATOM 811 C C . THR A 1 102 ? 4.603 0.393 -10.810 1.00 83.19 102 THR A C 1
ATOM 813 O O . THR A 1 102 ? 4.281 1.560 -10.569 1.00 83.19 102 THR A O 1
ATOM 816 N N . ASP A 1 103 ? 3.730 -0.600 -10.953 1.00 78.19 103 ASP A N 1
ATOM 817 C CA . ASP A 1 103 ? 2.277 -0.422 -10.958 1.00 78.19 103 ASP A CA 1
ATOM 818 C C . ASP A 1 103 ? 1.544 -1.581 -10.266 1.00 78.19 103 ASP A C 1
ATOM 820 O O . ASP A 1 103 ? 2.012 -2.709 -10.278 1.00 78.19 103 ASP A O 1
ATOM 824 N N . GLY A 1 104 ? 0.400 -1.322 -9.636 1.00 68.25 104 GLY A N 1
ATOM 825 C CA . GLY A 1 104 ? -0.338 -2.283 -8.807 1.00 68.25 104 GLY A CA 1
ATOM 826 C C . GLY A 1 104 ? 0.346 -2.604 -7.471 1.00 68.25 104 GLY A C 1
ATOM 827 O O . GLY A 1 104 ? 1.565 -2.723 -7.413 1.00 68.25 104 GLY A O 1
ATOM 828 N N . THR A 1 105 ? -0.421 -2.770 -6.385 1.00 72.19 105 THR A N 1
ATOM 829 C CA . THR A 1 105 ? 0.140 -3.252 -5.111 1.00 72.19 105 THR A CA 1
ATOM 830 C C . THR A 1 105 ? -0.737 -4.192 -4.322 1.00 72.19 105 THR A C 1
ATOM 832 O O . THR A 1 105 ? -1.727 -3.771 -3.734 1.00 72.19 105 THR A O 1
ATOM 835 N N . GLY A 1 106 ? -0.286 -5.421 -4.155 1.00 86.56 106 GLY A N 1
ATOM 836 C CA . GLY A 1 106 ? -0.664 -6.237 -3.016 1.00 86.56 106 GLY A CA 1
ATOM 837 C C . GLY A 1 106 ? 0.217 -5.877 -1.824 1.00 86.56 106 GLY A C 1
ATOM 838 O O . GLY A 1 106 ? 1.437 -5.804 -1.958 1.00 86.56 106 GLY A O 1
ATOM 839 N N . LEU A 1 107 ? -0.383 -5.681 -0.652 1.00 92.19 107 LEU A N 1
ATOM 840 C CA . LEU A 1 107 ? 0.335 -5.653 0.621 1.00 92.19 107 LEU A CA 1
ATOM 841 C C . LEU A 1 107 ? -0.047 -6.904 1.406 1.00 92.19 107 LEU A C 1
ATOM 843 O O . LEU A 1 107 ? -1.229 -7.150 1.639 1.00 92.19 107 LEU A O 1
ATOM 847 N N . PHE A 1 108 ? 0.946 -7.684 1.816 1.00 93.88 108 PHE A N 1
ATOM 848 C CA . PHE A 1 108 ? 0.739 -8.916 2.569 1.00 93.88 108 PHE A CA 1
ATOM 849 C C . PHE A 1 108 ? 1.695 -8.966 3.755 1.00 93.88 108 PHE A C 1
ATOM 851 O O . PHE A 1 108 ? 2.854 -8.578 3.637 1.00 93.88 108 PHE A O 1
ATOM 858 N N . VAL A 1 109 ? 1.210 -9.425 4.902 1.00 94.31 109 VAL A N 1
ATOM 859 C CA . VAL A 1 109 ? 2.034 -9.731 6.073 1.00 94.31 109 VAL A CA 1
ATOM 860 C C . VAL A 1 109 ? 1.717 -11.169 6.444 1.00 94.31 109 VAL A C 1
ATOM 862 O O . VAL A 1 109 ? 0.554 -11.485 6.688 1.00 94.31 109 VAL A O 1
ATOM 865 N N . ASP A 1 110 ? 2.738 -12.022 6.416 1.00 93.44 110 ASP A N 1
ATOM 866 C CA . ASP A 1 110 ? 2.615 -13.431 6.792 1.00 93.44 110 ASP A CA 1
ATOM 867 C C . ASP A 1 110 ? 2.534 -13.574 8.321 1.00 93.44 110 ASP A C 1
ATOM 869 O O . ASP A 1 110 ? 2.763 -12.622 9.075 1.00 93.44 110 ASP A O 1
ATOM 873 N N . ASP A 1 111 ? 2.230 -14.778 8.794 1.00 92.38 111 ASP A N 1
ATOM 874 C CA . ASP A 1 111 ? 1.997 -15.061 10.215 1.00 92.38 111 ASP A CA 1
ATOM 875 C C . ASP A 1 111 ? 3.240 -14.839 11.092 1.00 92.38 111 ASP A C 1
ATOM 877 O O . ASP A 1 111 ? 3.128 -14.613 12.298 1.00 92.38 111 ASP A O 1
ATOM 881 N N . ASP A 1 112 ? 4.435 -14.879 10.496 1.00 92.75 112 ASP A N 1
ATOM 882 C CA . ASP A 1 112 ? 5.703 -14.584 11.169 1.00 92.75 112 ASP A CA 1
ATOM 883 C C . ASP A 1 112 ? 5.983 -13.071 11.301 1.00 92.75 112 ASP A C 1
ATOM 885 O O . ASP A 1 112 ? 7.002 -12.666 11.868 1.00 92.75 112 ASP A O 1
ATOM 889 N N . GLY A 1 113 ? 5.078 -12.227 10.794 1.00 92.00 113 GLY A N 1
ATOM 890 C CA . GLY A 1 113 ? 5.205 -10.774 10.768 1.00 92.00 113 GLY A CA 1
ATOM 891 C C . GLY A 1 113 ? 6.046 -10.239 9.608 1.00 92.00 113 GLY A C 1
ATOM 892 O O . GLY A 1 113 ? 6.237 -9.024 9.509 1.00 92.00 113 GLY A O 1
ATOM 893 N N . THR A 1 114 ? 6.550 -11.096 8.716 1.00 93.88 114 THR A N 1
ATOM 894 C CA . THR A 1 114 ? 7.272 -10.658 7.524 1.00 93.88 114 THR A CA 1
ATOM 895 C C . THR A 1 114 ? 6.301 -10.025 6.531 1.00 93.88 114 THR A C 1
ATOM 897 O O . THR A 1 114 ? 5.351 -10.650 6.066 1.00 93.88 114 THR A O 1
ATOM 900 N N . GLY A 1 115 ? 6.560 -8.762 6.189 1.00 94.38 115 GLY A N 1
ATOM 901 C CA . GLY A 1 115 ? 5.790 -8.032 5.191 1.00 94.38 115 GLY A CA 1
ATOM 902 C C . GLY A 1 115 ? 6.336 -8.166 3.778 1.00 94.38 115 GLY A C 1
ATOM 903 O O . GLY A 1 115 ? 7.546 -8.275 3.565 1.00 94.38 115 GLY A O 1
ATOM 904 N N . TYR A 1 116 ? 5.433 -8.062 2.814 1.00 93.62 116 TYR A N 1
ATOM 905 C CA . TYR A 1 116 ? 5.694 -8.139 1.388 1.00 93.62 116 TYR A CA 1
ATOM 906 C C . TYR A 1 116 ? 4.867 -7.098 0.644 1.00 93.62 116 TYR A C 1
ATOM 908 O O . TYR A 1 116 ? 3.686 -6.904 0.937 1.00 93.62 116 TYR A O 1
ATOM 916 N N . VAL A 1 117 ? 5.486 -6.472 -0.352 1.00 91.56 117 VAL A N 1
ATOM 917 C CA . VAL A 1 117 ? 4.786 -5.690 -1.370 1.00 91.56 117 VAL A CA 1
ATOM 918 C C . VAL A 1 117 ? 4.886 -6.429 -2.693 1.00 91.56 117 VAL A C 1
ATOM 920 O O . VAL A 1 117 ? 5.975 -6.819 -3.112 1.00 91.56 117 VAL A O 1
ATOM 923 N N . ALA A 1 118 ? 3.750 -6.640 -3.341 1.00 90.56 118 ALA A N 1
ATOM 924 C CA . ALA A 1 118 ? 3.668 -7.245 -4.656 1.00 90.56 118 ALA A CA 1
ATOM 925 C C . ALA A 1 118 ? 3.190 -6.227 -5.662 1.00 90.56 118 ALA A C 1
ATOM 927 O O . ALA A 1 118 ? 2.204 -5.567 -5.401 1.00 90.56 118 ALA A O 1
ATOM 928 N N . PHE A 1 119 ? 3.856 -6.106 -6.793 1.00 88.69 119 PHE A N 1
ATOM 929 C CA . PHE A 1 119 ? 3.609 -5.060 -7.769 1.00 88.69 119 PHE A CA 1
ATOM 930 C C . PHE A 1 119 ? 4.038 -5.538 -9.147 1.00 88.69 119 PHE A C 1
ATOM 932 O O . PHE A 1 119 ? 4.895 -6.409 -9.282 1.00 88.69 119 PHE A O 1
ATOM 939 N N . ALA A 1 120 ? 3.449 -4.971 -10.179 1.00 86.31 120 ALA A N 1
ATOM 940 C CA . ALA A 1 120 ? 3.913 -5.103 -11.542 1.00 86.31 120 ALA A CA 1
ATOM 941 C C . ALA A 1 120 ? 5.170 -4.234 -11.706 1.00 86.31 120 ALA A C 1
ATOM 943 O O . ALA A 1 120 ? 5.152 -3.033 -11.440 1.00 86.31 120 ALA A O 1
ATOM 944 N N . SER A 1 121 ? 6.284 -4.837 -12.103 1.00 84.38 121 SER A N 1
ATOM 945 C CA . SER A 1 121 ? 7.494 -4.115 -12.490 1.00 84.38 121 SER A CA 1
ATOM 946 C C . SER A 1 121 ? 7.561 -3.983 -13.996 1.00 84.38 121 SER A C 1
ATOM 948 O O . SER A 1 121 ? 7.273 -4.925 -14.729 1.00 84.38 121 SER A O 1
ATOM 950 N N . ASN A 1 122 ? 8.078 -2.845 -14.432 1.00 81.44 122 ASN A N 1
ATOM 951 C CA . ASN A 1 122 ? 8.499 -2.581 -15.793 1.00 81.44 122 ASN A CA 1
ATOM 952 C C . ASN A 1 122 ? 10.001 -2.242 -15.781 1.00 81.44 122 ASN A C 1
ATOM 954 O O . ASN A 1 122 ? 10.367 -1.069 -15.634 1.00 81.44 122 ASN A O 1
ATOM 958 N N . PRO A 1 123 ? 10.897 -3.249 -15.777 1.00 76.38 123 PRO A N 1
ATOM 959 C CA . PRO A 1 123 ? 12.335 -3.011 -15.734 1.00 76.38 123 PRO A CA 1
ATOM 960 C C . PRO A 1 123 ? 12.808 -2.140 -16.910 1.00 76.38 123 PRO A C 1
ATOM 962 O O . PRO A 1 123 ? 12.215 -2.180 -17.986 1.00 76.38 123 PRO A O 1
ATOM 965 N N . PRO A 1 124 ? 13.907 -1.380 -16.766 1.00 73.25 124 PRO A N 1
ATOM 966 C CA . PRO A 1 124 ? 14.410 -0.545 -17.853 1.00 73.25 124 PRO A CA 1
ATOM 967 C C . PRO A 1 124 ? 14.622 -1.353 -19.142 1.00 73.25 124 PRO A C 1
ATOM 969 O O . PRO A 1 124 ? 15.315 -2.371 -19.125 1.00 73.25 124 PRO A O 1
ATOM 972 N N . GLY A 1 125 ? 14.039 -0.882 -20.245 1.00 66.75 125 GLY A N 1
ATOM 973 C CA . GLY A 1 125 ? 14.088 -1.548 -21.550 1.00 66.75 125 GLY A CA 1
ATOM 974 C C . GLY A 1 125 ? 12.910 -2.480 -21.855 1.00 66.75 125 GLY A C 1
ATOM 975 O O . GLY A 1 125 ? 12.817 -2.924 -22.991 1.00 66.75 125 GLY A O 1
ATOM 976 N N . PHE A 1 126 ? 11.993 -2.748 -20.914 1.00 65.94 126 PHE A N 1
ATOM 977 C CA . PHE A 1 126 ? 10.750 -3.496 -21.198 1.00 65.94 126 PHE A CA 1
ATOM 978 C C . PHE A 1 126 ? 9.726 -2.694 -22.026 1.00 65.94 126 PHE A C 1
ATOM 980 O O . PHE A 1 126 ? 8.872 -3.290 -22.680 1.00 65.94 126 PHE A O 1
ATOM 987 N N . ASP A 1 127 ? 9.858 -1.364 -22.071 1.00 59.59 127 ASP A N 1
ATOM 988 C CA . ASP A 1 127 ? 9.099 -0.467 -22.958 1.00 59.59 127 ASP A CA 1
ATOM 989 C C . ASP A 1 127 ? 9.668 -0.394 -24.390 1.00 59.59 127 ASP A C 1
ATOM 991 O O . ASP A 1 127 ? 9.294 0.485 -25.169 1.00 59.59 127 ASP A O 1
ATOM 995 N N . GLU A 1 128 ? 10.603 -1.272 -24.759 1.00 59.47 128 GLU A N 1
ATOM 996 C CA . GLU A 1 128 ? 11.178 -1.314 -26.104 1.00 59.47 128 GLU A CA 1
ATOM 997 C C . GLU A 1 128 ? 10.793 -2.613 -26.835 1.00 59.47 128 GLU A C 1
ATOM 999 O O . GLU A 1 128 ? 10.793 -3.698 -26.238 1.00 59.47 128 GLU A O 1
ATOM 1004 N N . PRO A 1 129 ? 10.480 -2.557 -28.148 1.00 55.41 129 PRO A N 1
ATOM 1005 C CA . PRO A 1 129 ? 10.338 -3.766 -28.947 1.00 55.41 129 PRO A CA 1
ATOM 1006 C C . PRO A 1 129 ? 11.640 -4.577 -28.876 1.00 55.41 129 PRO A C 1
ATOM 1008 O O . PRO A 1 129 ? 12.714 -4.029 -29.109 1.00 55.41 129 PRO A O 1
ATOM 1011 N N . ALA A 1 130 ? 11.539 -5.884 -28.615 1.00 56.38 130 ALA A N 1
ATOM 1012 C CA . ALA A 1 130 ? 12.675 -6.811 -28.514 1.00 56.38 130 ALA A CA 1
ATOM 1013 C C . ALA A 1 130 ? 13.603 -6.618 -27.295 1.00 56.38 130 ALA A C 1
ATOM 1015 O O . ALA A 1 130 ? 14.812 -6.848 -27.396 1.00 56.38 130 ALA A O 1
ATOM 1016 N N . HIS A 1 131 ? 13.045 -6.262 -26.131 1.00 58.03 131 HIS A N 1
ATOM 1017 C CA . HIS A 1 131 ? 13.786 -6.318 -24.869 1.00 58.03 131 HIS A CA 1
ATOM 1018 C C . HIS A 1 131 ? 14.452 -7.703 -24.668 1.00 58.03 131 HIS A C 1
ATOM 1020 O O . HIS A 1 131 ? 13.884 -8.731 -25.060 1.00 58.03 131 HIS A O 1
ATOM 1026 N N . PRO A 1 132 ? 15.675 -7.763 -24.104 1.00 56.03 132 PRO A N 1
ATOM 1027 C CA . PRO A 1 132 ? 16.358 -9.031 -23.890 1.00 56.03 132 PRO A CA 1
ATOM 1028 C C . PRO A 1 132 ? 15.559 -9.894 -22.913 1.00 56.03 132 PRO A C 1
ATOM 1030 O O . PRO A 1 132 ? 15.142 -9.402 -21.867 1.00 56.03 132 PRO A O 1
ATOM 1033 N N . ALA A 1 133 ? 15.402 -11.182 -23.235 1.00 58.31 133 ALA A N 1
ATOM 1034 C CA . ALA A 1 133 ? 14.787 -12.160 -22.343 1.00 58.31 133 ALA A CA 1
ATOM 1035 C C . ALA A 1 133 ? 15.411 -12.061 -20.943 1.00 58.31 133 ALA A C 1
ATOM 1037 O O . ALA A 1 133 ? 16.629 -12.194 -20.779 1.00 58.31 133 ALA A O 1
ATOM 1038 N N . TRP A 1 134 ? 14.580 -11.811 -19.935 1.00 59.94 134 TRP A N 1
ATOM 1039 C CA . TRP A 1 134 ? 15.019 -11.840 -18.547 1.00 59.94 134 TRP A CA 1
ATOM 1040 C C . TRP A 1 134 ? 15.065 -13.284 -18.036 1.00 59.94 134 TRP A C 1
ATOM 1042 O O . TRP A 1 134 ? 14.298 -14.122 -18.504 1.00 59.94 134 TRP A O 1
ATOM 1052 N N . PRO A 1 135 ? 15.951 -13.625 -17.079 1.00 55.97 135 PRO A N 1
ATOM 1053 C CA . PRO A 1 135 ? 15.995 -14.973 -16.520 1.00 55.97 135 PRO A CA 1
ATOM 1054 C C . PRO A 1 135 ? 14.614 -15.415 -16.012 1.00 55.97 135 PRO A C 1
ATOM 1056 O O . PRO A 1 135 ? 14.092 -14.830 -15.065 1.00 55.97 135 PRO A O 1
ATOM 1059 N N . GLY A 1 136 ? 14.038 -16.439 -16.648 1.00 56.91 136 GLY A N 1
ATOM 1060 C CA . GLY A 1 136 ? 12.698 -16.955 -16.338 1.00 56.91 136 GLY A CA 1
ATOM 1061 C C . GLY A 1 136 ? 11.554 -16.415 -17.206 1.00 56.91 136 GLY A C 1
ATOM 1062 O O . GLY A 1 136 ? 10.445 -16.912 -17.062 1.00 56.91 136 GLY A O 1
ATOM 1063 N N . HIS A 1 137 ? 11.814 -15.476 -18.125 1.00 57.59 137 HIS A N 1
ATOM 1064 C CA . HIS A 1 137 ? 10.813 -14.866 -19.008 1.00 57.59 137 HIS A CA 1
ATOM 1065 C C . HIS A 1 137 ? 11.248 -14.978 -20.474 1.00 57.59 137 HIS A C 1
ATOM 1067 O O . HIS A 1 137 ? 12.374 -14.626 -20.838 1.00 57.59 137 HIS A O 1
ATOM 1073 N N . ALA A 1 138 ? 10.369 -15.502 -21.330 1.00 57.66 138 ALA A N 1
ATOM 1074 C CA . ALA A 1 138 ? 10.617 -15.517 -22.767 1.00 57.66 138 ALA A CA 1
ATOM 1075 C C . ALA A 1 138 ? 10.568 -14.084 -23.325 1.00 57.66 138 ALA A C 1
ATOM 1077 O O . ALA A 1 138 ? 9.945 -13.200 -22.748 1.00 57.66 138 ALA A O 1
ATOM 1078 N N . ALA A 1 139 ? 11.244 -13.834 -24.448 1.00 56.97 139 ALA A N 1
ATOM 1079 C CA . ALA A 1 139 ? 11.186 -12.529 -25.099 1.00 56.97 139 ALA A CA 1
ATOM 1080 C C . ALA A 1 139 ? 9.774 -12.290 -25.661 1.00 56.97 139 ALA A C 1
ATOM 1082 O O . ALA A 1 139 ? 9.455 -12.720 -26.770 1.00 56.97 139 ALA A O 1
ATOM 1083 N N . HIS A 1 140 ? 8.940 -11.597 -24.896 1.00 52.69 140 HIS A N 1
ATOM 1084 C CA . HIS A 1 140 ? 7.681 -11.032 -25.355 1.00 52.69 140 HIS A CA 1
ATOM 1085 C C . HIS A 1 140 ? 7.857 -9.516 -25.538 1.00 52.69 140 HIS A C 1
ATOM 1087 O O . HIS A 1 140 ? 8.595 -8.858 -24.802 1.00 52.69 140 HIS A O 1
ATOM 1093 N N . GLY A 1 141 ? 7.257 -8.947 -26.588 1.00 53.53 141 GLY A N 1
ATOM 1094 C CA . GLY A 1 141 ? 7.184 -7.487 -26.717 1.00 53.53 141 GLY A CA 1
ATOM 1095 C C . GLY A 1 141 ? 6.377 -6.906 -25.554 1.00 53.53 141 GLY A C 1
ATOM 1096 O O . GLY A 1 141 ? 5.467 -7.586 -25.108 1.00 53.53 141 GLY A O 1
ATOM 1097 N N . TYR A 1 142 ? 6.730 -5.696 -25.101 1.00 55.78 142 TYR A N 1
ATOM 1098 C CA . TYR A 1 142 ? 6.024 -4.842 -24.126 1.00 55.78 142 TYR A CA 1
ATOM 1099 C C . TYR A 1 142 ? 5.230 -5.552 -23.010 1.00 55.78 142 TYR A C 1
ATOM 1101 O O . TYR A 1 142 ? 4.173 -6.128 -23.262 1.00 55.78 142 TYR A O 1
ATOM 1109 N N . GLY A 1 143 ? 5.630 -5.399 -21.745 1.00 67.25 143 GLY A N 1
ATOM 1110 C CA . GLY A 1 143 ? 4.785 -5.885 -20.651 1.00 67.25 143 GLY A CA 1
ATOM 1111 C C . GLY A 1 143 ? 5.293 -5.605 -19.244 1.00 67.25 143 GLY A C 1
ATOM 1112 O O . GLY A 1 143 ? 6.371 -5.052 -19.040 1.00 67.25 143 GLY A O 1
ATOM 1113 N N . HIS A 1 144 ? 4.489 -6.017 -18.267 1.00 77.31 144 HIS A N 1
ATOM 1114 C CA . HIS A 1 144 ? 4.815 -5.953 -16.847 1.00 77.31 144 HIS A CA 1
ATOM 1115 C C . HIS A 1 144 ? 5.016 -7.356 -16.273 1.00 77.31 144 HIS A C 1
ATOM 1117 O O . HIS A 1 144 ? 4.303 -8.286 -16.656 1.00 77.31 144 HIS A O 1
ATOM 1123 N N . ILE A 1 145 ? 5.960 -7.489 -15.337 1.00 80.31 145 ILE A N 1
ATOM 1124 C CA . ILE A 1 145 ? 6.220 -8.731 -14.596 1.00 80.31 145 ILE A CA 1
ATOM 1125 C C . ILE A 1 145 ? 5.753 -8.599 -13.149 1.00 80.31 145 ILE A C 1
ATOM 1127 O O . ILE A 1 145 ? 5.987 -7.573 -12.505 1.00 80.31 145 ILE A O 1
ATOM 1131 N N . VAL A 1 146 ? 5.175 -9.657 -12.583 1.00 84.31 146 VAL A N 1
ATOM 1132 C CA . VAL A 1 146 ? 4.871 -9.675 -11.147 1.00 84.31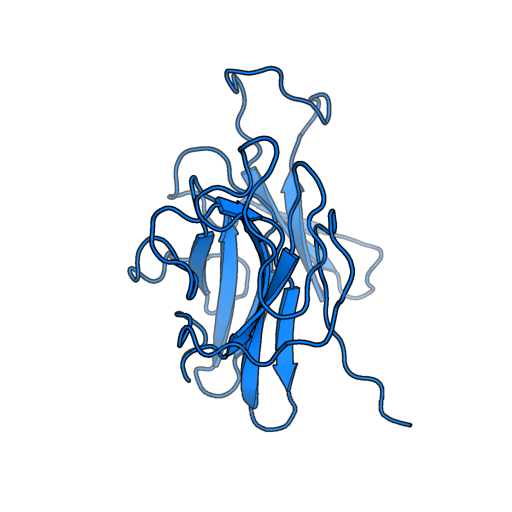 146 VAL A CA 1
ATOM 1133 C C . VAL A 1 146 ? 6.175 -9.708 -10.356 1.00 84.31 146 VAL A C 1
ATOM 1135 O O . VAL A 1 146 ? 7.018 -10.587 -10.515 1.00 84.31 146 VAL A O 1
ATOM 1138 N N . SER A 1 147 ? 6.343 -8.737 -9.474 1.00 85.69 147 SER A N 1
ATOM 1139 C CA . SER A 1 147 ? 7.438 -8.643 -8.518 1.00 85.69 147 SER A CA 1
ATOM 1140 C C . SER A 1 147 ? 6.878 -8.703 -7.114 1.00 85.69 147 SER A C 1
ATOM 1142 O O . SER A 1 147 ? 5.841 -8.111 -6.838 1.00 85.69 147 SER A O 1
ATOM 1144 N N . ILE A 1 148 ? 7.567 -9.404 -6.218 1.00 90.06 148 ILE A N 1
ATOM 1145 C CA . ILE A 1 148 ? 7.207 -9.437 -4.803 1.00 90.06 148 ILE A CA 1
ATOM 1146 C C . ILE A 1 148 ? 8.475 -9.215 -4.007 1.00 90.06 148 ILE A C 1
ATOM 1148 O O . ILE A 1 148 ? 9.402 -10.024 -4.052 1.00 90.06 148 ILE A O 1
ATOM 1152 N N . GLU A 1 149 ? 8.522 -8.116 -3.274 1.00 91.50 149 GLU A N 1
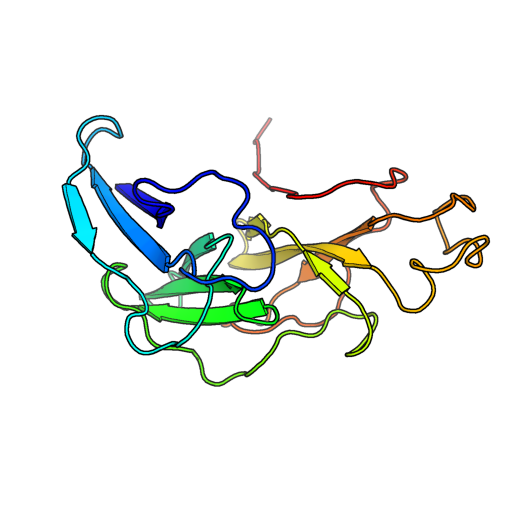ATOM 1153 C CA . GLU A 1 149 ? 9.680 -7.757 -2.476 1.00 91.50 149 GLU A CA 1
ATOM 1154 C C . GLU A 1 149 ? 9.337 -7.779 -0.998 1.00 91.50 149 GLU A C 1
ATOM 1156 O O . GLU A 1 149 ? 8.277 -7.322 -0.567 1.00 91.50 149 GLU A O 1
ATOM 1161 N N . ARG A 1 150 ? 10.270 -8.305 -0.205 1.00 93.19 150 ARG A N 1
ATOM 1162 C CA . ARG A 1 150 ? 10.167 -8.255 1.250 1.00 93.19 150 ARG A CA 1
ATOM 1163 C C . ARG A 1 150 ? 10.279 -6.807 1.729 1.00 93.19 150 ARG A C 1
ATOM 1165 O O . ARG A 1 150 ? 11.167 -6.074 1.288 1.00 93.19 150 ARG A O 1
ATOM 1172 N N . LEU A 1 151 ? 9.442 -6.417 2.679 1.00 94.00 151 LEU A N 1
ATOM 1173 C CA . LEU A 1 151 ? 9.483 -5.116 3.337 1.00 94.00 151 LEU A CA 1
ATOM 1174 C C . LEU A 1 151 ? 10.464 -5.098 4.519 1.00 94.00 151 LEU A C 1
ATOM 1176 O O . LEU A 1 151 ? 10.809 -6.134 5.094 1.00 94.00 151 LEU A O 1
ATOM 1180 N N . SER A 1 152 ? 10.916 -3.902 4.892 1.00 93.88 152 SER A N 1
ATOM 1181 C CA . SER A 1 152 ? 11.592 -3.648 6.164 1.00 93.88 152 SER A CA 1
ATOM 1182 C C . SER A 1 152 ? 10.693 -4.020 7.346 1.00 93.88 152 SER A C 1
ATOM 1184 O O . SER A 1 152 ? 9.475 -4.098 7.218 1.00 93.88 152 SER A O 1
ATOM 1186 N N . ALA A 1 153 ? 11.286 -4.228 8.524 1.00 93.62 153 ALA A N 1
ATOM 1187 C CA . ALA A 1 153 ? 10.546 -4.643 9.721 1.00 93.62 153 ALA A CA 1
ATOM 1188 C C . ALA A 1 153 ? 9.473 -3.633 10.177 1.00 93.62 153 ALA A C 1
ATOM 1190 O O . ALA A 1 153 ? 8.550 -3.997 10.895 1.00 93.62 153 ALA A O 1
ATOM 1191 N N . ASP A 1 154 ? 9.581 -2.364 9.778 1.00 94.19 154 ASP A N 1
ATOM 1192 C CA . ASP A 1 154 ? 8.566 -1.333 10.023 1.00 94.19 154 ASP A CA 1
ATOM 1193 C C . ASP A 1 154 ? 7.471 -1.274 8.942 1.00 94.19 154 ASP A C 1
ATOM 1195 O O . ASP A 1 154 ? 6.507 -0.527 9.102 1.00 94.19 154 ASP A O 1
ATOM 1199 N N . LEU A 1 155 ? 7.598 -2.086 7.885 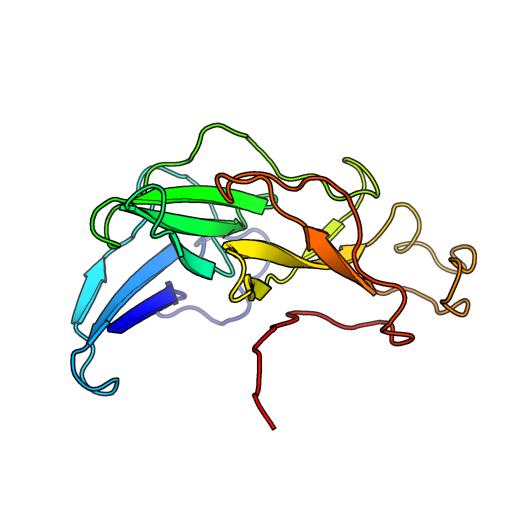1.00 95.19 155 LEU A N 1
ATOM 1200 C CA . LEU A 1 155 ? 6.728 -2.167 6.711 1.00 95.19 155 LEU A CA 1
ATOM 1201 C C . LEU A 1 155 ? 6.707 -0.905 5.833 1.00 95.19 155 LEU A C 1
ATOM 1203 O O . LEU A 1 155 ? 5.826 -0.766 4.985 1.00 95.19 155 LEU A O 1
ATOM 1207 N N . LEU A 1 156 ? 7.648 0.025 6.019 1.00 94.75 156 LEU A N 1
ATOM 1208 C CA . LEU A 1 156 ? 7.624 1.335 5.356 1.00 94.75 156 LEU A CA 1
ATOM 1209 C C . LEU A 1 156 ? 8.507 1.434 4.115 1.00 94.75 156 LEU A C 1
ATOM 1211 O O . LEU A 1 156 ? 8.324 2.361 3.321 1.00 94.75 156 LEU A O 1
ATOM 1215 N N . THR A 1 157 ? 9.443 0.501 3.942 1.00 92.69 157 THR A N 1
ATOM 1216 C CA . THR A 1 157 ? 10.372 0.464 2.809 1.00 92.69 157 THR A CA 1
ATOM 1217 C C . THR A 1 157 ? 10.527 -0.955 2.278 1.00 92.69 157 THR A C 1
ATOM 1219 O O . THR A 1 157 ? 10.316 -1.924 3.002 1.00 92.69 157 THR A O 1
ATOM 1222 N N . SER A 1 158 ? 10.912 -1.098 1.012 1.00 91.25 158 SER A N 1
ATOM 1223 C CA . SER A 1 158 ? 11.294 -2.403 0.471 1.00 91.25 158 SER A CA 1
ATOM 1224 C C . SER A 1 158 ? 12.760 -2.706 0.753 1.00 91.25 158 SER A C 1
ATOM 1226 O O . SER A 1 158 ? 13.632 -1.854 0.578 1.00 91.25 158 SER A O 1
ATOM 1228 N N . SER A 1 159 ? 13.038 -3.958 1.109 1.00 88.81 159 SER A N 1
ATOM 1229 C CA . SER A 1 159 ? 14.398 -4.498 1.189 1.00 88.81 159 SER A CA 1
ATOM 1230 C C . SER A 1 159 ? 15.032 -4.737 -0.187 1.00 88.81 159 SER A C 1
ATOM 1232 O O . SER A 1 159 ? 16.225 -5.026 -0.259 1.00 88.81 159 SER A O 1
ATOM 1234 N N . ARG A 1 160 ? 14.248 -4.640 -1.275 1.00 88.06 160 ARG A N 1
ATOM 1235 C CA . ARG A 1 160 ? 14.627 -4.985 -2.660 1.00 88.06 160 ARG A CA 1
ATOM 1236 C C . ARG A 1 160 ? 15.061 -6.439 -2.842 1.00 88.06 160 ARG A C 1
ATOM 1238 O O . ARG A 1 160 ? 15.656 -6.804 -3.856 1.00 88.06 160 ARG A O 1
ATOM 1245 N N . ILE A 1 161 ? 14.758 -7.281 -1.861 1.00 82.88 161 ILE A N 1
ATOM 1246 C CA . ILE A 1 161 ? 14.961 -8.720 -1.934 1.00 82.88 161 ILE A CA 1
ATOM 1247 C C . ILE A 1 161 ? 13.703 -9.302 -2.562 1.00 82.88 161 ILE A C 1
ATOM 1249 O O . ILE A 1 161 ? 12.639 -9.312 -1.939 1.00 82.88 161 ILE A O 1
ATOM 1253 N N . ASN A 1 162 ? 13.834 -9.766 -3.805 1.00 78.62 162 ASN A N 1
ATOM 1254 C CA . ASN A 1 162 ? 12.759 -10.485 -4.469 1.00 78.62 162 ASN A CA 1
ATOM 1255 C C . ASN A 1 162 ? 12.551 -11.831 -3.782 1.00 78.62 162 ASN A C 1
ATOM 1257 O O . ASN A 1 162 ? 13.517 -12.561 -3.555 1.00 78.62 162 ASN A O 1
ATOM 1261 N N . VAL A 1 163 ? 11.299 -12.187 -3.532 1.00 72.31 163 VAL A N 1
ATOM 1262 C CA . VAL A 1 163 ? 10.929 -13.535 -3.082 1.00 72.31 163 VAL A CA 1
ATOM 1263 C C . VAL A 1 163 ? 10.460 -14.433 -4.230 1.00 72.31 163 VAL A C 1
ATOM 1265 O O . VAL A 1 163 ? 9.989 -15.537 -3.983 1.00 72.31 163 VAL A O 1
ATOM 1268 N N . THR A 1 164 ? 10.607 -14.005 -5.495 1.00 63.88 164 THR A N 1
ATOM 1269 C CA . THR A 1 164 ? 10.008 -14.722 -6.635 1.00 63.88 164 THR A CA 1
ATOM 1270 C C . THR A 1 164 ? 10.923 -15.003 -7.834 1.00 63.88 164 THR A C 1
ATOM 1272 O O . THR A 1 164 ? 11.858 -14.277 -8.157 1.00 63.88 164 THR A O 1
ATOM 1275 N N . GLY A 1 165 ? 10.582 -16.093 -8.514 1.00 57.50 165 GLY A N 1
ATOM 1276 C CA . GLY A 1 165 ? 10.819 -16.425 -9.925 1.00 57.50 165 GLY A CA 1
ATOM 1277 C C . GLY A 1 165 ? 9.666 -17.330 -10.387 1.00 57.50 165 GLY A C 1
ATOM 1278 O O . GLY A 1 165 ? 9.880 -18.317 -11.078 1.00 57.50 165 GLY A O 1
ATOM 1279 N N . LEU A 1 166 ? 8.475 -17.074 -9.824 1.00 60.69 166 LEU A N 1
ATOM 1280 C CA . LEU A 1 166 ? 7.352 -18.013 -9.728 1.00 60.69 166 LEU A CA 1
ATOM 1281 C C . LEU A 1 166 ? 6.297 -17.800 -10.814 1.00 60.69 166 LEU A C 1
ATOM 1283 O O . LEU A 1 166 ? 5.570 -18.737 -11.126 1.00 60.69 166 LEU A O 1
ATOM 1287 N N . PHE A 1 167 ? 6.203 -16.589 -11.363 1.00 67.94 167 PHE A N 1
ATOM 1288 C CA . PHE A 1 167 ? 5.212 -16.244 -12.374 1.00 67.94 167 PHE A CA 1
ATOM 1289 C C . PHE A 1 167 ? 5.916 -16.144 -13.727 1.00 67.94 167 PHE A C 1
ATOM 1291 O O . PHE A 1 167 ? 6.687 -15.206 -13.918 1.00 67.94 167 PHE A O 1
ATOM 1298 N N . PRO A 1 168 ? 5.699 -17.105 -14.641 1.00 64.12 168 PRO A N 1
ATOM 1299 C CA . PRO A 1 168 ? 6.221 -17.026 -16.003 1.00 64.12 168 PRO A CA 1
ATOM 1300 C C . PRO A 1 168 ? 5.403 -16.065 -16.881 1.00 64.12 168 PRO A C 1
ATOM 1302 O O . PRO A 1 168 ? 5.742 -15.874 -18.046 1.00 64.12 168 PRO A O 1
ATOM 1305 N N . ASP A 1 169 ? 4.311 -15.516 -16.341 1.00 63.62 169 ASP A N 1
ATOM 1306 C CA . ASP A 1 169 ? 3.345 -14.712 -17.075 1.00 63.62 169 ASP A CA 1
ATOM 1307 C C . ASP A 1 169 ? 3.804 -13.253 -17.181 1.00 63.62 169 ASP A C 1
ATOM 1309 O O . ASP A 1 169 ? 4.184 -12.622 -16.189 1.00 63.62 169 ASP A O 1
ATOM 1313 N N . ASP A 1 170 ? 3.705 -12.720 -18.395 1.00 71.00 170 ASP A N 1
ATOM 1314 C CA . ASP A 1 170 ? 3.878 -11.303 -18.696 1.00 71.00 170 ASP A CA 1
ATOM 1315 C C . ASP A 1 170 ? 2.506 -10.623 -18.829 1.00 71.00 170 ASP A C 1
ATOM 1317 O O . ASP A 1 170 ? 1.479 -11.280 -19.012 1.00 71.00 170 ASP A O 1
ATOM 1321 N N . PHE A 1 171 ? 2.494 -9.287 -18.779 1.00 76.75 171 PHE A N 1
ATOM 1322 C CA . PHE A 1 171 ? 1.274 -8.475 -18.910 1.00 76.75 171 PHE A CA 1
ATOM 1323 C C . PHE A 1 171 ? 0.293 -8.671 -17.741 1.00 76.75 171 PHE A C 1
ATOM 1325 O O . PHE A 1 171 ? -0.928 -8.628 -17.898 1.00 76.75 171 PHE A O 1
ATOM 1332 N N . VAL A 1 172 ? 0.848 -8.887 -16.546 1.00 78.25 172 VAL A N 1
ATOM 1333 C CA . VAL A 1 172 ? 0.085 -8.991 -15.301 1.00 78.25 172 VAL A CA 1
ATOM 1334 C C . VAL A 1 172 ? 0.196 -7.686 -14.524 1.00 78.25 172 VAL A C 1
ATOM 1336 O O . VAL A 1 172 ? 1.290 -7.205 -14.235 1.00 78.25 172 VAL A O 1
ATOM 1339 N N . GLU A 1 173 ? -0.954 -7.155 -14.127 1.00 81.75 173 GLU A N 1
ATOM 1340 C CA . GLU A 1 173 ? -1.082 -5.962 -13.295 1.00 81.75 173 GLU A CA 1
ATOM 1341 C C . GLU A 1 173 ? -1.952 -6.245 -12.068 1.00 81.75 173 GLU A C 1
ATOM 1343 O O . GLU A 1 173 ? -2.660 -7.250 -11.995 1.00 81.75 173 GLU A O 1
ATOM 1348 N N . SER A 1 174 ? -1.917 -5.327 -11.100 1.00 85.00 174 SER A N 1
ATOM 1349 C CA . SER A 1 174 ? -2.744 -5.378 -9.886 1.00 85.00 174 SER A CA 1
ATOM 1350 C C . SER A 1 174 ? -2.664 -6.705 -9.108 1.00 85.00 174 SER A C 1
ATOM 1352 O O . SER A 1 174 ? -3.704 -7.260 -8.735 1.00 85.00 174 SER A O 1
ATOM 1354 N N . PRO A 1 175 ? -1.455 -7.241 -8.833 1.00 86.69 175 PRO A N 1
ATOM 1355 C CA . PRO A 1 175 ? -1.344 -8.470 -8.061 1.00 86.69 175 PRO A CA 1
ATOM 1356 C C . PRO A 1 175 ? -1.889 -8.275 -6.642 1.00 86.69 175 PRO A C 1
ATOM 1358 O O . PRO A 1 175 ? -1.750 -7.211 -6.041 1.00 86.69 175 PRO A O 1
ATOM 1361 N N . SER A 1 176 ? -2.461 -9.335 -6.077 1.00 89.06 176 SER A N 1
ATOM 1362 C CA . SER A 1 176 ? -2.866 -9.398 -4.670 1.00 89.06 176 SER A CA 1
ATOM 1363 C C . SER A 1 176 ? -2.440 -10.733 -4.065 1.00 89.06 176 SER A C 1
ATOM 1365 O O . SER A 1 176 ? -2.285 -11.721 -4.782 1.00 89.06 176 SER A O 1
ATOM 1367 N N . LEU A 1 177 ? -2.201 -10.752 -2.752 1.00 88.81 177 LEU A N 1
ATOM 1368 C CA . LEU A 1 177 ? -1.778 -11.947 -2.026 1.00 88.81 177 LEU A CA 1
ATOM 1369 C C . LEU A 1 177 ? -2.631 -12.157 -0.788 1.00 88.81 177 LEU A C 1
ATOM 1371 O O . LEU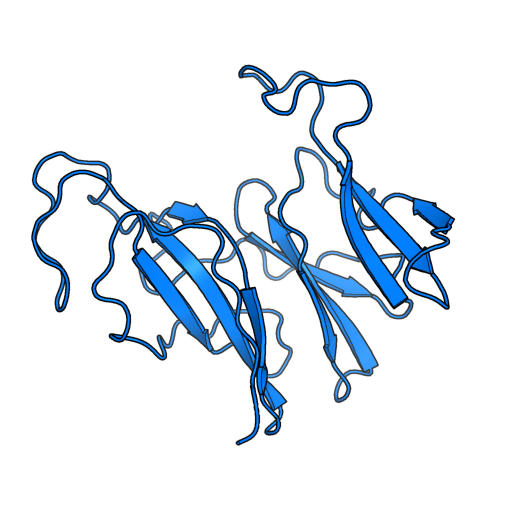 A 1 177 ? -2.932 -11.218 -0.054 1.00 88.81 177 LEU A O 1
ATOM 1375 N N . TRP A 1 178 ? -2.962 -13.418 -0.546 1.00 91.06 178 TRP A N 1
ATOM 1376 C CA . TRP A 1 178 ? -3.566 -13.897 0.685 1.00 91.06 178 TRP A CA 1
ATOM 1377 C C . TRP A 1 178 ? -3.092 -15.327 0.940 1.00 91.06 178 TRP A C 1
ATOM 1379 O O . TRP A 1 178 ? -2.674 -16.036 0.022 1.00 91.06 178 TRP A O 1
ATOM 1389 N N . LYS A 1 179 ? -3.165 -15.748 2.198 1.00 91.12 179 LYS A N 1
ATOM 1390 C CA . LYS A 1 179 ? -2.853 -17.111 2.620 1.00 91.12 179 LYS A CA 1
ATOM 1391 C C . LYS A 1 179 ? -4.147 -17.894 2.808 1.00 91.12 179 LYS A C 1
ATOM 1393 O O . LYS A 1 179 ? -5.136 -17.348 3.293 1.00 91.12 179 LYS A O 1
ATOM 1398 N N . VAL A 1 180 ? -4.135 -19.161 2.407 1.00 91.88 180 VAL A N 1
ATOM 1399 C CA . VAL A 1 180 ? -5.203 -20.123 2.689 1.00 91.88 180 VAL A CA 1
ATOM 1400 C C . VAL A 1 180 ? -4.542 -21.315 3.355 1.00 91.88 180 VAL A C 1
ATOM 1402 O O . VAL A 1 180 ? -3.744 -22.002 2.718 1.00 91.88 180 VAL A O 1
ATOM 1405 N N . ASP A 1 181 ? -4.854 -21.539 4.626 1.00 87.81 181 ASP A N 1
ATOM 1406 C CA . ASP A 1 181 ? -4.429 -22.756 5.305 1.00 87.81 181 ASP A CA 1
ATOM 1407 C C . ASP A 1 181 ? -5.273 -23.923 4.782 1.00 87.81 181 ASP A C 1
ATOM 1409 O O . ASP A 1 181 ? -6.504 -23.837 4.717 1.00 87.81 181 ASP A O 1
ATOM 1413 N N . THR A 1 182 ? -4.596 -24.987 4.356 1.00 72.25 182 THR A N 1
ATOM 1414 C CA . THR A 1 182 ? -5.208 -26.242 3.892 1.00 72.25 182 THR A CA 1
ATOM 1415 C C . THR A 1 182 ? -5.295 -27.264 5.006 1.00 72.25 182 THR A C 1
ATOM 1417 O O . THR A 1 182 ? -4.275 -27.404 5.722 1.00 72.25 182 THR A O 1
#

Secondary structure (DSSP, 8-state):
-EEEEEE-TTS-SS--TTTSS--EEEEEE-SSSSSPEEEE-S-TTS-S--EEEEEEEETTTTEEEEEEESSSEEEEEESSSSS-EE-S--S---TT-TTSEEEEEEEEE-TTS-EEEEEEEE-TTTTSTTPPPPTT----SS--EEEEEEEPTTSSSEEEEE-------BS--S--------

pLDDT: mean 83.45, std 14.73, range [46.59, 98.56]

Organism: NCBI:txid156174

Sequence (182 aa):
YFLYGEAYGNQTLATPYPWHSWPRLKVYTSSDLVNWTCRGDPLPMVSGTLWIPNVIYHAATRRFIMWFGSGGWQSAVSTDGIHFTPSGHGVFYSRFGAKAGTDGTGLFVDDDGTGYVAFASNPPGFDEPAHPAWPGHAAHGYGHIVSIERLSADLLTSSRINVTGLFPDDFVESPSLWKVDT

Foldseek 3Di:
DKDKFWDPDPDDPDDDPPCPDATFMWMWDDPPVPDTDTLGGQEVPQDGHKGDWDWDQQPVVCWIKIWIDDVAIFIWIGNPSRHTDTPPPDHADALLGDQKDWAAWAWDADPVRWIKIKIWIRHPQLQDQQRPADVLEDRDHHFTDIWMFIADSVNGYTPNDTPDSDDRDTRDGHDYDDDDDD

Radius of gyration: 17.21 Å; chains: 1; bounding box: 40×44×46 Å